Protein AF-A0A969TGI4-F1 (afdb_monomer_lite)

Structure (mmCIF, N/CA/C/O backbone):
data_AF-A0A969TGI4-F1
#
_entry.id   AF-A0A969TGI4-F1
#
loop_
_atom_site.group_PDB
_atom_site.id
_atom_site.type_symbol
_atom_site.label_atom_id
_atom_site.label_alt_id
_atom_site.label_comp_id
_atom_site.label_asym_id
_atom_site.label_entity_id
_atom_site.label_seq_id
_atom_site.pdbx_PDB_ins_code
_atom_site.Cartn_x
_atom_site.Cartn_y
_atom_site.Cartn_z
_atom_site.occupancy
_atom_site.B_iso_or_equiv
_atom_site.auth_seq_id
_atom_site.auth_comp_id
_atom_site.auth_asym_id
_atom_site.auth_atom_id
_atom_site.pdbx_PDB_model_num
ATOM 1 N N . MET A 1 1 ? 10.261 4.390 -1.350 1.00 83.81 1 MET A N 1
ATOM 2 C CA . MET A 1 1 ? 10.183 3.488 -2.520 1.00 83.81 1 MET A CA 1
ATOM 3 C C . MET A 1 1 ? 11.344 3.789 -3.453 1.00 83.81 1 MET A C 1
ATOM 5 O O . MET A 1 1 ? 11.814 4.924 -3.434 1.00 83.81 1 MET A O 1
ATOM 9 N N . SER A 1 2 ? 11.834 2.795 -4.196 1.00 87.19 2 SER A N 1
ATOM 10 C CA . SER A 1 2 ? 12.833 3.007 -5.255 1.00 87.19 2 SER A CA 1
ATOM 11 C C . SER A 1 2 ? 12.161 3.492 -6.543 1.00 87.19 2 SER A C 1
ATOM 13 O O . SER A 1 2 ? 10.955 3.312 -6.711 1.00 87.19 2 SER A O 1
ATOM 15 N N . GLU A 1 3 ? 12.939 4.084 -7.452 1.00 91.56 3 GLU A N 1
ATOM 16 C CA . GLU A 1 3 ? 12.453 4.547 -8.765 1.00 91.56 3 GLU A CA 1
ATOM 17 C C . GLU A 1 3 ? 11.996 3.387 -9.670 1.00 91.56 3 GLU A C 1
ATOM 19 O O . GLU A 1 3 ? 11.159 3.587 -10.541 1.00 91.56 3 GLU A O 1
ATOM 24 N N . ASP A 1 4 ? 12.436 2.159 -9.381 1.00 94.44 4 ASP A N 1
ATOM 25 C CA . ASP A 1 4 ? 12.044 0.948 -10.117 1.00 94.44 4 ASP A CA 1
ATOM 26 C C . ASP A 1 4 ? 10.806 0.248 -9.525 1.00 94.44 4 ASP A C 1
ATOM 28 O O . ASP A 1 4 ? 10.448 -0.862 -9.924 1.00 94.44 4 ASP A O 1
ATOM 32 N N . THR A 1 5 ? 10.150 0.835 -8.519 1.00 97.19 5 THR A N 1
ATOM 33 C CA . THR A 1 5 ? 8.942 0.231 -7.942 1.00 97.19 5 THR A CA 1
ATOM 34 C C . THR A 1 5 ? 7.791 0.337 -8.946 1.00 97.19 5 THR A C 1
ATOM 36 O O . THR A 1 5 ? 7.309 1.421 -9.251 1.00 97.19 5 THR A O 1
ATOM 39 N N . ASN A 1 6 ? 7.317 -0.802 -9.444 1.00 97.38 6 ASN A N 1
ATOM 40 C CA . ASN A 1 6 ? 6.230 -0.902 -10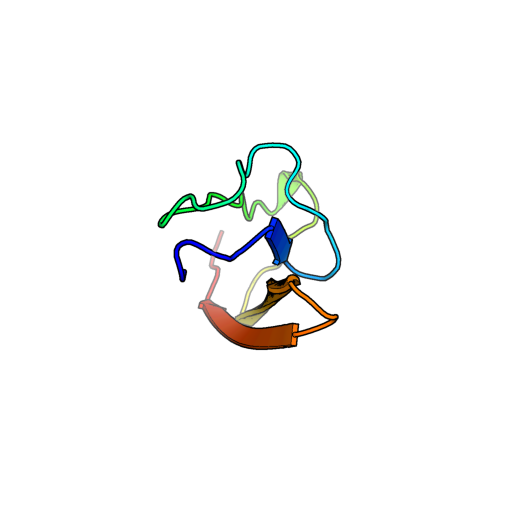.415 1.00 97.38 6 ASN A CA 1
ATOM 41 C C . ASN A 1 6 ? 4.852 -0.836 -9.757 1.00 97.38 6 ASN A C 1
ATOM 43 O O . ASN A 1 6 ? 3.882 -0.407 -10.380 1.00 97.38 6 ASN A O 1
ATOM 47 N N . ALA A 1 7 ? 4.739 -1.297 -8.511 1.00 97.62 7 ALA A N 1
ATOM 48 C CA . ALA A 1 7 ? 3.482 -1.271 -7.785 1.00 97.62 7 ALA A CA 1
ATOM 49 C C . ALA A 1 7 ? 3.631 -1.454 -6.279 1.00 97.62 7 ALA A C 1
ATOM 51 O O . ALA A 1 7 ? 4.654 -1.931 -5.788 1.00 97.62 7 ALA A O 1
ATOM 52 N N . VAL A 1 8 ? 2.543 -1.154 -5.571 1.00 98.31 8 VAL A N 1
ATOM 53 C CA . VAL A 1 8 ? 2.425 -1.322 -4.125 1.00 98.31 8 VAL A CA 1
ATOM 54 C C . VAL A 1 8 ? 1.115 -2.036 -3.786 1.00 98.31 8 VAL A C 1
ATOM 56 O O . VAL A 1 8 ? 0.059 -1.727 -4.348 1.00 98.31 8 VAL A O 1
ATOM 59 N N . GLU A 1 9 ? 1.182 -2.974 -2.848 1.00 98.44 9 GLU A N 1
ATOM 60 C CA . GLU A 1 9 ? 0.029 -3.587 -2.187 1.00 98.44 9 GLU A CA 1
ATOM 61 C C . GLU A 1 9 ? 0.038 -3.264 -0.697 1.00 98.44 9 GLU A C 1
ATOM 63 O O . GLU A 1 9 ? 1.100 -3.224 -0.076 1.00 98.44 9 GLU A O 1
ATOM 68 N N . VAL A 1 10 ? -1.152 -3.057 -0.131 1.00 98.31 10 VAL A N 1
ATOM 69 C CA . VAL A 1 10 ? -1.364 -2.934 1.316 1.00 98.31 10 VAL A CA 1
ATOM 70 C C . VAL A 1 10 ? -2.419 -3.951 1.736 1.00 98.31 10 VAL A C 1
ATOM 72 O O . VAL A 1 10 ? -3.525 -3.920 1.206 1.00 98.31 10 VAL A O 1
ATOM 75 N N . ASN A 1 11 ? -2.085 -4.873 2.641 1.00 96.88 11 ASN A N 1
ATOM 76 C CA . ASN A 1 11 ? -2.945 -5.996 3.048 1.00 96.88 11 ASN A CA 1
ATOM 77 C C . ASN A 1 11 ? -3.526 -6.778 1.849 1.00 96.88 11 ASN A C 1
ATOM 79 O O . ASN A 1 11 ? -4.708 -7.107 1.815 1.00 96.88 11 ASN A O 1
ATOM 83 N N . GLY A 1 12 ? -2.701 -7.022 0.824 1.00 96.62 12 GLY A N 1
ATOM 84 C CA . GLY A 1 12 ? -3.109 -7.702 -0.413 1.00 96.62 12 GLY A CA 1
ATOM 85 C C . GLY A 1 12 ? -3.958 -6.854 -1.373 1.00 96.62 12 GLY A C 1
ATOM 86 O O . GLY A 1 12 ? -4.316 -7.320 -2.453 1.00 96.62 12 GLY A O 1
ATOM 87 N N . PHE A 1 13 ? -4.268 -5.599 -1.033 1.00 96.94 13 PHE A N 1
ATOM 88 C CA . PHE A 1 13 ? -4.974 -4.677 -1.917 1.00 96.94 13 PHE A CA 1
ATOM 89 C C . PHE A 1 13 ? -3.995 -3.867 -2.777 1.00 96.94 13 PHE A C 1
ATOM 91 O O . PHE A 1 13 ? -3.234 -3.038 -2.272 1.00 96.94 13 PHE A O 1
ATOM 98 N N . ARG A 1 14 ? -4.045 -4.074 -4.100 1.00 97.94 14 ARG A N 1
ATOM 99 C CA . ARG A 1 14 ? -3.225 -3.358 -5.093 1.00 97.94 14 ARG A CA 1
ATOM 100 C C . ARG A 1 14 ? -3.652 -1.897 -5.222 1.00 97.94 14 ARG A C 1
ATOM 102 O O . ARG A 1 14 ? -4.785 -1.598 -5.607 1.00 97.94 14 ARG A O 1
ATOM 109 N N . LEU A 1 15 ? -2.728 -0.969 -4.971 1.00 98.00 15 LEU A N 1
ATOM 110 C CA . LEU A 1 15 ? -3.011 0.464 -5.030 1.00 98.00 15 LEU A CA 1
ATOM 111 C C . LEU A 1 15 ? -3.116 0.956 -6.478 1.00 98.00 15 LEU A C 1
ATOM 113 O O . LEU A 1 15 ? -2.117 1.235 -7.129 1.00 98.00 15 LEU A O 1
ATOM 117 N N . LYS A 1 16 ? -4.344 1.143 -6.970 1.00 97.31 16 LYS A N 1
ATOM 118 C CA . LYS A 1 16 ? -4.606 1.639 -8.338 1.00 97.31 16 LYS A CA 1
ATOM 119 C C . LYS A 1 16 ? -4.156 3.084 -8.594 1.00 97.31 16 LYS A C 1
ATOM 121 O O . LYS A 1 16 ? -4.053 3.485 -9.744 1.00 97.31 16 LYS A O 1
ATOM 126 N N . LYS A 1 17 ? -3.956 3.873 -7.533 1.00 96.62 17 LYS A N 1
ATOM 127 C CA . LYS A 1 17 ? -3.509 5.275 -7.614 1.00 96.62 17 LYS A CA 1
ATOM 128 C C . LYS A 1 17 ? -1.989 5.431 -7.562 1.00 96.62 17 LYS A C 1
ATOM 130 O O . LYS A 1 17 ? -1.519 6.556 -7.646 1.00 96.62 17 LYS A O 1
ATOM 135 N N . TYR A 1 18 ? -1.255 4.341 -7.352 1.00 97.50 18 TYR A N 1
ATOM 136 C CA . TYR A 1 18 ? 0.198 4.369 -7.385 1.00 97.50 18 TYR A CA 1
ATOM 137 C C . TYR A 1 18 ? 0.673 4.374 -8.836 1.00 97.50 18 TYR A C 1
ATOM 139 O O . TYR A 1 18 ? 0.258 3.517 -9.620 1.00 97.50 18 TYR A O 1
ATOM 147 N N . THR A 1 19 ? 1.554 5.306 -9.172 1.00 96.81 19 THR A N 1
ATOM 148 C CA . THR A 1 19 ? 2.232 5.348 -10.469 1.00 96.81 19 THR A CA 1
ATOM 149 C C . THR A 1 19 ? 3.639 4.759 -10.320 1.00 96.81 19 THR A C 1
ATOM 151 O O . THR A 1 19 ? 4.324 5.095 -9.351 1.00 96.81 19 THR A O 1
ATOM 154 N N . PRO A 1 20 ? 4.100 3.891 -11.243 1.00 96.31 20 PRO A N 1
ATOM 155 C CA . PRO A 1 20 ? 5.452 3.342 -11.201 1.00 96.31 20 PRO A CA 1
ATOM 156 C C . PRO A 1 20 ? 6.530 4.414 -11.001 1.00 96.31 20 PRO A C 1
ATOM 158 O O . PRO A 1 20 ? 6.490 5.473 -11.627 1.00 96.31 20 PRO A O 1
ATOM 161 N N . GLY A 1 21 ? 7.473 4.136 -10.105 1.00 94.25 21 GLY A N 1
ATOM 162 C CA . GLY A 1 21 ? 8.563 5.035 -9.732 1.00 94.25 21 GLY A CA 1
ATOM 163 C C . GLY A 1 21 ? 8.193 6.146 -8.749 1.00 94.25 21 GLY A C 1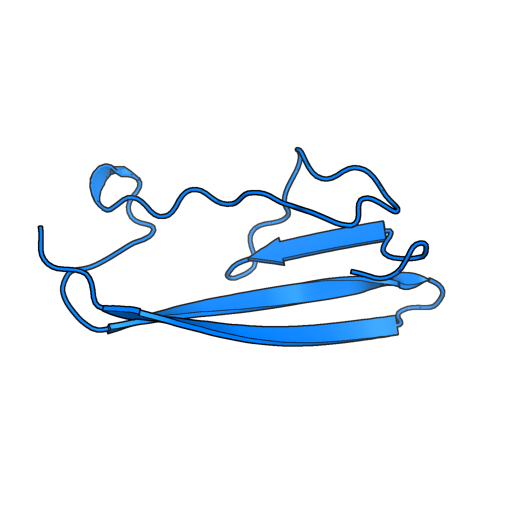
ATOM 164 O O . GLY A 1 21 ? 9.079 6.866 -8.279 1.00 94.25 21 GLY A O 1
ATOM 165 N N . GLU A 1 22 ? 6.920 6.278 -8.353 1.00 96.25 22 GLU A N 1
ATOM 166 C CA . GLU A 1 22 ? 6.547 7.207 -7.289 1.00 96.25 22 GLU A CA 1
ATOM 167 C C . GLU A 1 22 ? 7.235 6.838 -5.971 1.00 96.25 22 GLU A C 1
ATOM 169 O O . GLU A 1 22 ? 7.215 5.693 -5.504 1.00 96.25 22 GLU A O 1
ATOM 174 N N . LYS A 1 23 ? 7.808 7.854 -5.321 1.00 94.62 23 LYS A N 1
ATOM 175 C CA . LYS A 1 23 ? 8.496 7.699 -4.031 1.00 94.62 23 LYS A CA 1
ATOM 176 C C . LYS A 1 23 ? 7.523 7.634 -2.849 1.00 94.62 23 LYS A C 1
ATOM 178 O O . LYS A 1 23 ? 7.911 7.173 -1.774 1.00 94.62 23 LYS A O 1
ATOM 183 N N . ILE A 1 24 ? 6.275 8.062 -3.061 1.00 95.12 24 ILE A N 1
ATOM 184 C CA . ILE A 1 24 ? 5.205 8.178 -2.064 1.00 95.12 24 ILE A CA 1
ATOM 185 C C . ILE A 1 24 ? 3.957 7.474 -2.601 1.00 95.12 24 ILE A C 1
ATOM 187 O O . ILE A 1 24 ? 3.602 7.650 -3.758 1.00 95.12 24 ILE A O 1
ATOM 191 N N . PHE A 1 25 ? 3.255 6.733 -1.746 1.00 96.38 25 PHE A N 1
ATOM 192 C CA . PHE A 1 25 ? 1.930 6.183 -2.032 1.00 96.38 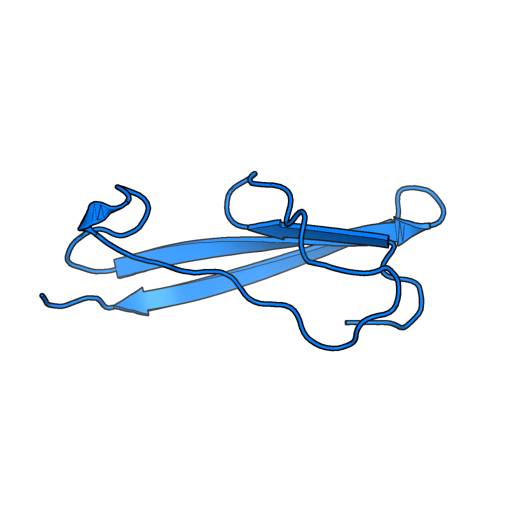25 PHE A CA 1
ATOM 193 C C . PHE A 1 25 ? 0.953 6.589 -0.924 1.00 96.38 25 PHE A C 1
ATOM 195 O O . PHE A 1 25 ? 1.359 7.083 0.129 1.00 96.38 25 PHE A O 1
ATOM 202 N N . ARG A 1 26 ? -0.348 6.390 -1.151 1.00 96.44 26 ARG A N 1
ATOM 203 C CA . ARG A 1 26 ? -1.391 6.646 -0.147 1.00 96.44 26 ARG A CA 1
ATOM 204 C C . ARG A 1 26 ? -2.308 5.440 -0.010 1.00 96.44 26 ARG A C 1
ATOM 206 O O . ARG A 1 26 ? -2.702 4.845 -1.010 1.00 96.44 26 ARG A O 1
ATOM 213 N N . TYR A 1 27 ? -2.679 5.138 1.226 1.00 97.19 27 TYR A N 1
ATOM 214 C CA . TYR A 1 27 ? -3.669 4.131 1.587 1.00 97.19 27 TYR A CA 1
ATOM 215 C C . TYR A 1 27 ? -4.582 4.710 2.670 1.00 97.19 27 TYR A C 1
ATOM 217 O O . TYR A 1 27 ? -4.104 5.376 3.587 1.00 97.19 27 TYR A O 1
ATOM 225 N N . THR A 1 28 ? -5.889 4.493 2.546 1.00 96.38 28 THR A N 1
ATOM 226 C CA . THR A 1 28 ? -6.880 4.991 3.505 1.00 96.38 28 THR A CA 1
ATOM 227 C C . THR A 1 28 ? -7.287 3.855 4.430 1.00 96.38 28 THR A C 1
ATOM 229 O O . THR A 1 28 ? -8.026 2.971 4.007 1.00 96.38 28 THR A O 1
ATOM 232 N N . ALA A 1 29 ? -6.824 3.895 5.678 1.00 96.94 29 ALA A N 1
ATOM 233 C CA . ALA A 1 29 ? -7.337 3.054 6.755 1.00 96.94 29 ALA A CA 1
ATOM 234 C C . ALA A 1 29 ? -8.557 3.738 7.387 1.00 96.94 29 ALA A C 1
ATOM 236 O O . ALA A 1 29 ? -8.489 4.907 7.769 1.00 96.94 29 ALA A O 1
ATOM 237 N N . ASN A 1 30 ? -9.692 3.049 7.429 1.00 96.31 30 ASN A N 1
ATOM 238 C CA . ASN A 1 30 ? -10.958 3.597 7.886 1.00 96.31 30 ASN A CA 1
ATOM 239 C C . ASN A 1 30 ? -11.880 2.479 8.396 1.00 96.31 30 ASN A C 1
ATOM 241 O O . ASN A 1 30 ? -12.174 1.524 7.676 1.00 96.31 30 ASN A O 1
ATOM 245 N N . ALA A 1 31 ? -12.387 2.630 9.619 1.00 96.06 31 ALA A N 1
ATOM 246 C CA . ALA A 1 31 ? -13.263 1.632 10.225 1.00 96.06 31 ALA A CA 1
ATOM 247 C C . ALA A 1 31 ? -14.590 1.455 9.465 1.00 96.06 31 ALA A C 1
ATOM 249 O O . ALA A 1 31 ? -15.050 0.331 9.284 1.00 96.06 31 ALA A O 1
ATOM 250 N N . ASN A 1 32 ? -15.151 2.531 8.903 1.00 96.81 32 ASN A N 1
ATOM 251 C CA . ASN A 1 32 ? -16.376 2.475 8.094 1.00 96.81 32 ASN A CA 1
ATOM 252 C C . ASN A 1 32 ? -16.162 1.792 6.735 1.00 96.81 32 ASN A C 1
ATOM 254 O O . ASN A 1 32 ? -17.126 1.358 6.111 1.00 96.81 32 ASN A O 1
ATOM 258 N N . TYR A 1 33 ? -14.916 1.700 6.258 1.00 95.44 33 TYR A N 1
ATOM 259 C CA . TYR A 1 33 ? -14.569 0.923 5.061 1.00 95.44 33 TYR A CA 1
ATOM 260 C C . TYR A 1 33 ? -14.222 -0.534 5.396 1.00 95.44 33 TYR A C 1
ATOM 262 O O . TYR A 1 33 ? -13.908 -1.308 4.494 1.00 95.44 33 TYR A O 1
ATOM 270 N N . GLY A 1 34 ? -14.266 -0.914 6.679 1.00 95.06 34 GLY A N 1
ATOM 271 C CA . GLY A 1 34 ? -13.995 -2.271 7.151 1.00 95.06 34 GLY A CA 1
ATOM 272 C C . GLY A 1 34 ? -12.523 -2.683 7.092 1.00 95.06 34 GLY A C 1
ATOM 273 O O . GLY A 1 34 ? -12.219 -3.855 7.289 1.00 95.06 34 GLY A O 1
ATOM 274 N N . ASN A 1 35 ? -11.601 -1.751 6.824 1.00 96.25 35 ASN A N 1
ATOM 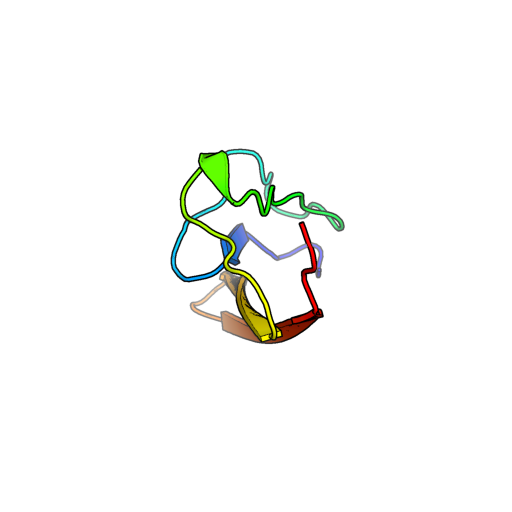275 C CA . ASN A 1 35 ? -10.167 -2.031 6.699 1.00 96.25 35 ASN A CA 1
ATOM 276 C C . ASN A 1 35 ? -9.330 -1.488 7.872 1.00 96.25 35 ASN A C 1
ATOM 278 O O . ASN A 1 35 ? -8.107 -1.385 7.760 1.00 96.25 35 ASN A O 1
ATOM 282 N N . MET A 1 36 ? -9.991 -1.135 8.976 1.00 97.38 36 MET A N 1
ATOM 283 C CA . MET A 1 36 ? -9.3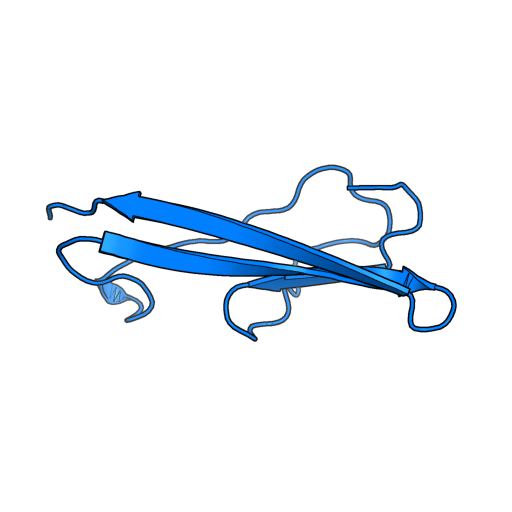92 -0.768 10.257 1.00 97.38 36 MET A CA 1
ATOM 284 C C . MET A 1 36 ? -10.343 -1.179 11.390 1.00 97.38 36 MET A C 1
ATOM 286 O O . MET A 1 36 ? -11.556 -1.055 11.244 1.00 97.38 36 MET A O 1
ATOM 290 N N . GLN A 1 37 ? -9.809 -1.677 12.500 1.00 97.25 37 GLN A N 1
ATOM 291 C CA . GLN A 1 37 ? -10.563 -2.130 13.675 1.00 97.25 37 GLN A CA 1
ATOM 292 C C . GLN A 1 37 ? -10.056 -1.432 14.939 1.00 97.25 37 GLN A C 1
ATOM 294 O O . GLN A 1 37 ? -8.933 -0.938 14.951 1.00 97.25 37 GLN A O 1
ATOM 299 N N . GLU A 1 38 ? -10.863 -1.353 15.996 1.00 97.94 38 GLU A N 1
ATOM 300 C CA . GLU A 1 38 ? -10.393 -0.845 17.293 1.00 97.94 38 GLU A CA 1
ATOM 301 C C . GLU A 1 38 ? -9.214 -1.689 17.809 1.00 97.94 38 GLU A C 1
ATOM 303 O O . GLU A 1 38 ? -9.206 -2.913 17.677 1.00 97.94 38 GLU A O 1
ATOM 308 N N . GLY A 1 39 ? -8.208 -1.032 18.387 1.00 98.06 39 GLY A N 1
ATOM 309 C CA . GLY A 1 39 ? -6.994 -1.677 18.882 1.00 98.06 39 GLY A CA 1
ATOM 310 C C . GLY A 1 39 ? -5.838 -1.665 17.879 1.00 98.06 39 GLY A C 1
ATOM 311 O O . GLY A 1 39 ? -5.694 -0.745 17.069 1.00 98.06 39 GLY A O 1
ATOM 312 N N . GLU A 1 40 ? -4.946 -2.654 17.979 1.00 98.31 40 GLU A N 1
ATOM 313 C CA . GLU A 1 40 ? -3.757 -2.751 17.124 1.00 98.31 40 GLU A CA 1
ATOM 314 C C . GLU A 1 40 ? -4.114 -3.313 15.741 1.00 98.31 40 GLU A C 1
ATOM 316 O O . GLU A 1 40 ? -4.597 -4.434 15.606 1.00 98.31 40 GLU A O 1
ATOM 321 N N . ASN A 1 41 ? -3.802 -2.544 14.701 1.00 98.12 41 ASN A N 1
ATOM 322 C CA . ASN A 1 41 ? -3.909 -2.944 13.305 1.00 98.12 41 ASN A CA 1
ATOM 323 C C . ASN A 1 41 ? -2.512 -3.087 12.715 1.00 98.12 41 ASN A C 1
ATOM 325 O O . ASN A 1 41 ? -1.658 -2.219 12.904 1.00 98.12 41 ASN A O 1
ATOM 329 N N . ILE A 1 42 ? -2.301 -4.150 11.943 1.00 98.31 42 ILE A N 1
ATOM 330 C CA . ILE A 1 42 ? -1.064 -4.373 11.198 1.00 98.31 42 ILE A CA 1
ATOM 331 C C . ILE A 1 42 ? -1.373 -4.216 9.710 1.00 98.31 42 ILE A C 1
ATOM 333 O O . ILE A 1 42 ? -2.210 -4.929 9.155 1.00 98.31 42 ILE A O 1
ATOM 337 N N . PHE A 1 43 ? -0.685 -3.278 9.067 1.00 98.38 43 PHE A N 1
ATOM 338 C CA . PHE A 1 43 ? -0.759 -3.042 7.631 1.00 98.38 43 PHE A CA 1
ATOM 339 C C . PHE A 1 43 ? 0.509 -3.559 6.969 1.00 98.38 43 PHE A C 1
ATOM 341 O O . PHE A 1 43 ? 1.569 -2.939 7.061 1.00 98.38 43 PHE A O 1
ATOM 348 N N . GLU A 1 44 ? 0.400 -4.705 6.311 1.00 98.50 44 GLU A N 1
ATOM 349 C CA . GLU A 1 44 ? 1.458 -5.284 5.499 1.00 98.50 44 GLU A CA 1
ATOM 350 C C . GLU A 1 44 ? 1.566 -4.533 4.175 1.00 98.50 44 GLU A C 1
ATOM 352 O O . GLU A 1 44 ? 0.581 -4.393 3.455 1.00 98.50 44 GLU A O 1
ATOM 357 N N . ILE A 1 45 ? 2.767 -4.068 3.847 1.00 98.50 45 ILE A N 1
ATOM 358 C CA . ILE A 1 45 ? 3.062 -3.317 2.630 1.00 98.50 45 ILE A CA 1
ATOM 359 C C . ILE A 1 45 ? 4.063 -4.117 1.809 1.00 98.50 45 ILE A C 1
ATOM 361 O O . ILE A 1 45 ? 5.138 -4.467 2.302 1.00 98.50 45 ILE A O 1
ATOM 365 N N . ILE A 1 46 ? 3.732 -4.359 0.544 1.00 98.31 46 ILE A N 1
ATOM 366 C CA . ILE A 1 46 ? 4.621 -5.012 -0.418 1.00 98.31 46 ILE A CA 1
ATOM 367 C C . ILE A 1 46 ? 4.850 -4.062 -1.591 1.00 98.31 46 ILE A C 1
ATOM 369 O O . ILE A 1 46 ? 3.903 -3.643 -2.253 1.00 98.31 46 ILE A O 1
ATOM 373 N N . ALA A 1 47 ? 6.111 -3.735 -1.854 1.00 98.12 47 ALA A N 1
ATOM 374 C CA . ALA A 1 47 ? 6.547 -3.049 -3.062 1.00 98.12 47 ALA A CA 1
ATOM 375 C C . ALA A 1 47 ? 7.058 -4.079 -4.072 1.00 98.12 47 ALA A C 1
ATOM 377 O O . ALA A 1 47 ? 7.863 -4.945 -3.723 1.00 98.12 47 ALA A O 1
ATOM 378 N N . PHE A 1 48 ? 6.606 -3.974 -5.316 1.00 97.69 48 PHE A N 1
ATOM 379 C CA . PHE A 1 48 ? 6.989 -4.856 -6.416 1.00 97.69 48 PHE A CA 1
ATOM 380 C C . PHE A 1 48 ? 7.886 -4.085 -7.378 1.00 97.69 48 PHE A C 1
ATOM 382 O O . PHE A 1 48 ? 7.461 -3.065 -7.916 1.00 97.69 48 PHE A O 1
ATOM 389 N N . GLY A 1 49 ? 9.108 -4.564 -7.581 1.00 96.06 49 GLY A N 1
ATOM 390 C CA . GLY A 1 49 ? 10.072 -4.046 -8.548 1.00 96.06 49 GLY A CA 1
ATOM 391 C C . GLY A 1 49 ? 10.076 -4.842 -9.861 1.00 96.06 49 GLY A C 1
ATOM 392 O O . GLY A 1 49 ? 9.169 -5.645 -10.107 1.00 96.06 49 GLY A O 1
ATOM 393 N N . PRO A 1 50 ? 11.069 -4.622 -10.737 1.00 95.31 50 PRO A N 1
ATOM 394 C CA . PRO A 1 50 ? 11.284 -5.432 -11.933 1.00 95.31 50 PRO A CA 1
ATOM 395 C C . PRO A 1 50 ? 11.771 -6.845 -11.574 1.00 95.31 50 PRO A C 1
ATOM 397 O O . PRO A 1 50 ? 12.263 -7.081 -10.471 1.00 95.31 50 PRO A O 1
ATOM 400 N N . ASN A 1 51 ? 11.671 -7.779 -12.528 1.00 93.69 51 ASN A N 1
ATOM 401 C CA . ASN A 1 51 ? 12.212 -9.144 -12.418 1.00 93.69 51 ASN A CA 1
ATOM 402 C C . ASN A 1 51 ? 11.770 -9.883 -11.140 1.00 93.69 51 ASN A C 1
ATOM 404 O O . ASN A 1 51 ? 12.590 -10.479 -10.445 1.00 93.69 51 ASN A O 1
ATOM 408 N N . ASP A 1 52 ? 10.483 -9.776 -10.799 1.00 90.19 52 ASP A N 1
ATOM 409 C CA . ASP A 1 52 ? 9.875 -10.373 -9.603 1.00 90.19 52 ASP A CA 1
ATOM 410 C C . ASP A 1 52 ? 10.482 -9.935 -8.258 1.00 90.19 52 ASP A C 1
ATOM 412 O O . ASP A 1 52 ? 10.173 -10.523 -7.217 1.00 90.19 52 ASP A O 1
ATOM 416 N N . GLN A 1 53 ? 11.289 -8.868 -8.235 1.00 96.31 53 GLN A N 1
ATOM 417 C CA . GLN A 1 53 ? 11.825 -8.328 -6.994 1.00 96.31 53 GLN A CA 1
ATOM 418 C C . GLN A 1 53 ? 10.695 -7.787 -6.116 1.00 96.31 53 GLN A C 1
ATOM 420 O O . GLN A 1 53 ? 9.794 -7.084 -6.578 1.00 96.31 53 GLN A O 1
ATOM 425 N N . ARG A 1 54 ? 10.751 -8.098 -4.820 1.00 96.56 54 ARG A N 1
ATOM 426 C CA . ARG A 1 54 ? 9.780 -7.618 -3.836 1.00 96.56 54 ARG A CA 1
ATOM 427 C C . ARG A 1 54 ? 10.493 -7.115 -2.595 1.00 96.56 54 ARG A C 1
ATOM 429 O O . ARG A 1 54 ? 11.475 -7.705 -2.155 1.00 96.56 54 ARG A O 1
ATOM 436 N N . SER A 1 55 ? 9.957 -6.052 -2.012 1.00 96.94 55 SER A N 1
ATOM 437 C CA . SER A 1 55 ? 10.311 -5.589 -0.672 1.00 96.94 55 SER A CA 1
ATOM 438 C C . SER A 1 55 ? 9.056 -5.574 0.187 1.00 96.94 55 SER A C 1
ATOM 440 O O . SER A 1 55 ? 7.991 -5.178 -0.285 1.00 96.94 55 SER A O 1
ATOM 442 N N . LYS A 1 56 ? 9.170 -6.030 1.433 1.00 97.75 56 LYS A N 1
ATOM 443 C CA . LYS A 1 56 ? 8.047 -6.176 2.359 1.00 97.75 56 LYS A CA 1
ATOM 444 C C . LYS A 1 56 ? 8.351 -5.460 3.666 1.00 97.75 56 LYS A C 1
ATOM 446 O O . LYS A 1 56 ? 9.450 -5.570 4.199 1.00 97.75 56 LYS A O 1
ATOM 451 N N . THR A 1 57 ? 7.359 -4.753 4.187 1.00 97.94 57 THR A N 1
ATOM 452 C CA . THR A 1 57 ? 7.387 -4.144 5.518 1.00 97.94 57 THR A CA 1
ATOM 453 C C . THR A 1 57 ? 5.992 -4.178 6.137 1.00 97.94 57 THR A C 1
ATOM 455 O O . THR A 1 57 ? 5.023 -4.541 5.472 1.00 97.94 57 THR A O 1
ATOM 458 N N . ALA A 1 58 ? 5.875 -3.814 7.408 1.00 97.94 58 ALA A N 1
ATOM 459 C CA . ALA A 1 58 ? 4.595 -3.687 8.083 1.00 97.94 58 ALA A CA 1
ATOM 460 C C . ALA A 1 58 ? 4.568 -2.436 8.962 1.00 97.94 58 ALA A C 1
ATOM 462 O O . ALA A 1 58 ? 5.571 -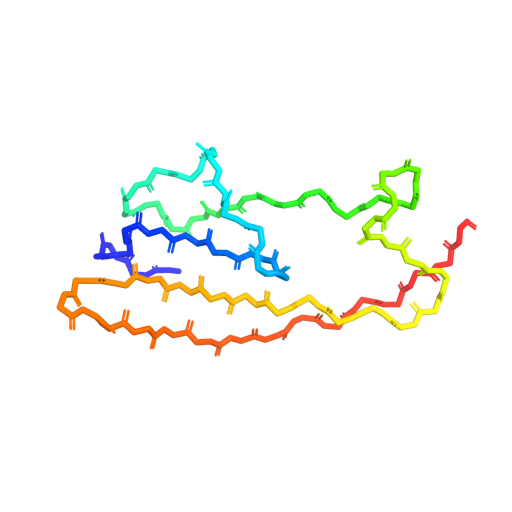2.080 9.582 1.00 97.94 58 ALA A O 1
ATOM 463 N N . ILE A 1 59 ? 3.408 -1.787 9.028 1.00 97.44 59 ILE A N 1
ATOM 464 C CA . ILE A 1 59 ? 3.153 -0.659 9.927 1.00 97.44 59 ILE A CA 1
ATOM 465 C C . ILE A 1 59 ? 2.110 -1.085 10.952 1.00 97.44 59 ILE A C 1
ATOM 467 O O . ILE A 1 59 ? 1.061 -1.618 10.591 1.00 97.44 59 ILE A O 1
ATOM 471 N N . LYS A 1 60 ? 2.402 -0.825 12.226 1.00 98.19 60 LYS A N 1
ATOM 472 C CA . LYS A 1 60 ? 1.453 -0.991 13.325 1.00 98.19 60 LYS A CA 1
ATOM 473 C C . LYS A 1 60 ? 0.756 0.330 13.612 1.00 98.19 60 LYS A C 1
ATOM 475 O O . LYS A 1 60 ? 1.423 1.354 13.751 1.00 98.19 60 LYS A O 1
ATOM 480 N N . VAL A 1 61 ? -0.564 0.300 13.723 1.00 97.44 61 VAL A N 1
ATOM 481 C CA . VAL A 1 61 ? -1.386 1.463 14.066 1.00 97.44 61 VAL A CA 1
ATOM 482 C C . VAL A 1 61 ? -2.330 1.072 15.193 1.00 97.44 61 VAL A C 1
ATOM 484 O O . VAL A 1 61 ? -3.138 0.162 15.031 1.00 97.44 61 VAL A O 1
ATOM 487 N N . ALA A 1 62 ? -2.235 1.765 16.326 1.00 97.50 62 ALA A N 1
ATOM 488 C CA . ALA A 1 62 ? -3.246 1.688 17.372 1.00 97.50 62 ALA A CA 1
ATOM 489 C C . ALA A 1 62 ? -4.390 2.645 17.018 1.00 97.50 62 ALA A C 1
ATOM 491 O O . ALA A 1 62 ? -4.154 3.839 16.825 1.00 97.50 62 ALA A O 1
ATOM 492 N N . TYR A 1 63 ? -5.609 2.124 16.908 1.00 97.12 63 TYR A N 1
ATOM 493 C CA . TYR A 1 63 ? -6.805 2.904 16.613 1.00 97.12 63 TYR A CA 1
ATOM 494 C C . TYR A 1 63 ? -7.766 2.895 17.801 1.00 97.12 63 TYR A C 1
ATOM 496 O O . TYR A 1 63 ? -8.118 1.836 18.319 1.00 97.12 63 TYR A O 1
ATOM 504 N N . GLN A 1 64 ? -8.193 4.090 18.201 1.00 95.12 64 GLN A N 1
ATOM 505 C CA . GLN A 1 64 ? -9.273 4.324 19.153 1.00 95.12 64 GLN A CA 1
ATOM 506 C C . GLN A 1 64 ? -10.282 5.261 18.462 1.00 95.12 64 GLN A C 1
ATOM 508 O O . GLN A 1 64 ? -9.848 6.311 17.976 1.00 95.12 64 GLN A O 1
ATOM 513 N N . PRO A 1 65 ? -11.553 4.847 18.306 1.00 86.81 65 PRO A N 1
ATOM 514 C CA . PRO A 1 65 ? -12.567 5.577 17.543 1.00 86.81 65 PRO A CA 1
ATOM 515 C C . PRO A 1 65 ? -13.021 6.895 18.176 1.00 86.81 65 PRO A C 1
ATOM 517 O O . PRO A 1 65 ? -12.956 7.031 19.418 1.00 86.81 65 PRO A O 1
#

Foldseek 3Di:
DAQQFCWKDKPNRTQPPDHRRDPDDDDDQDVVVVRDDAAKDKIKMWTAGPPRDIDIDIDIDHDDD

pLDDT: mean 96.27, std 2.77, range [83.81, 98.5]

Radius of gyration: 12.88 Å; chains: 1; bounding box: 29×19×32 Å

Secondary structure (DSSP, 8-state):
--TT--EEEETTEE-TTPPTT-S-------GGGTS--SEEEEEEEEEE-STT-EEEEEEEEEE--

Sequence (65 aa):
MSEDTNAVEVNGFRLKKYTPGEKIFRYTANANYGNMQEGENIFEIIAFGPNDQRSKTAIKVAYQP